Protein AF-A0A8H7BCR6-F1 (afdb_monomer_lite)

Sequence (143 aa):
MLKLAKAWHLADMLDDMQLQNKLIDVYRILYLELLNANTKIPLDYEAFVYLEFNLGTHTKMEKFMIDFFAGLSRYTGDFSAQELLPLRPDVSRALKLRRAQLVVQGRFVDLIATAWPLNVFDIVFGLPSNIINGRDIVCVTDV

Structure (mmCIF, N/CA/C/O backbone):
data_AF-A0A8H7BCR6-F1
#
_entry.id   AF-A0A8H7BCR6-F1
#
loop_
_atom_site.group_PDB
_atom_site.id
_atom_site.type_symbol
_atom_site.label_atom_id
_atom_site.label_alt_id
_atom_site.label_comp_id
_atom_site.label_asym_id
_atom_site.label_entity_id
_atom_site.label_seq_id
_atom_site.pdbx_PDB_ins_code
_atom_site.Cartn_x
_atom_site.Cartn_y
_atom_site.Cartn_z
_atom_site.occupancy
_atom_site.B_iso_or_equiv
_atom_site.auth_seq_id
_atom_site.auth_comp_id
_atom_site.auth_asym_id
_atom_site.auth_atom_id
_atom_site.pdbx_PDB_model_num
ATOM 1 N N . MET A 1 1 ? 5.833 -7.686 1.534 1.00 85.31 1 MET A N 1
ATOM 2 C CA . MET A 1 1 ? 5.595 -6.826 0.354 1.00 85.31 1 MET A CA 1
ATOM 3 C C . MET A 1 1 ? 6.855 -6.583 -0.477 1.00 85.31 1 MET A C 1
ATOM 5 O O . MET A 1 1 ? 6.727 -6.409 -1.679 1.00 85.31 1 MET A O 1
ATOM 9 N N . LEU A 1 2 ? 8.071 -6.673 0.075 1.00 88.31 2 LEU A N 1
ATOM 10 C CA . LEU A 1 2 ? 9.318 -6.485 -0.684 1.00 88.31 2 LEU A CA 1
ATOM 11 C C . LEU A 1 2 ? 9.441 -7.408 -1.909 1.00 88.31 2 LEU A C 1
ATOM 13 O O . LEU A 1 2 ? 9.897 -6.987 -2.969 1.00 88.31 2 LEU A O 1
ATOM 17 N N . LYS A 1 3 ? 9.001 -8.668 -1.791 1.00 89.50 3 LYS A N 1
ATOM 18 C CA . LYS A 1 3 ? 8.965 -9.610 -2.923 1.00 89.50 3 LYS A CA 1
ATOM 19 C C . LYS A 1 3 ? 8.061 -9.117 -4.060 1.00 89.50 3 LYS A C 1
ATOM 21 O O . LYS A 1 3 ? 8.448 -9.256 -5.214 1.00 89.50 3 LYS A O 1
ATOM 26 N N . LEU A 1 4 ? 6.907 -8.520 -3.741 1.00 88.75 4 LEU A N 1
ATOM 27 C CA . LEU A 1 4 ? 6.031 -7.887 -4.732 1.00 88.75 4 LEU A CA 1
ATOM 28 C C . LEU A 1 4 ? 6.724 -6.697 -5.386 1.00 88.75 4 LEU A C 1
ATOM 30 O O . LEU A 1 4 ? 6.763 -6.635 -6.605 1.00 88.75 4 LEU A O 1
ATOM 34 N N . ALA A 1 5 ? 7.303 -5.796 -4.590 1.00 88.31 5 ALA A N 1
ATOM 35 C CA . ALA A 1 5 ? 7.994 -4.613 -5.101 1.00 88.31 5 ALA A CA 1
ATOM 36 C C . ALA A 1 5 ? 9.120 -4.985 -6.083 1.00 88.31 5 ALA A C 1
ATOM 38 O O . ALA A 1 5 ? 9.219 -4.407 -7.163 1.00 88.31 5 ALA A O 1
ATOM 39 N N . LYS A 1 6 ? 9.920 -6.008 -5.752 1.00 90.12 6 LYS A N 1
ATOM 40 C CA . LYS A 1 6 ? 10.966 -6.548 -6.636 1.00 90.12 6 LYS A CA 1
ATOM 41 C C . LYS A 1 6 ? 10.395 -7.193 -7.898 1.00 90.12 6 LYS A C 1
ATOM 43 O O . LYS A 1 6 ? 10.877 -6.915 -8.988 1.00 90.12 6 LYS A O 1
ATOM 48 N N . ALA A 1 7 ? 9.381 -8.049 -7.762 1.00 90.06 7 ALA A N 1
ATOM 49 C CA . ALA A 1 7 ? 8.762 -8.717 -8.906 1.00 90.06 7 ALA A CA 1
ATOM 50 C C . ALA A 1 7 ? 8.086 -7.719 -9.856 1.00 90.06 7 ALA A C 1
ATOM 52 O O . ALA A 1 7 ? 8.178 -7.868 -11.069 1.00 90.06 7 ALA A O 1
ATOM 53 N N . TRP A 1 8 ? 7.463 -6.677 -9.306 1.00 87.94 8 TRP A N 1
ATOM 54 C CA . TRP A 1 8 ? 6.870 -5.591 -10.073 1.00 87.94 8 TRP A CA 1
ATOM 55 C C . TRP A 1 8 ? 7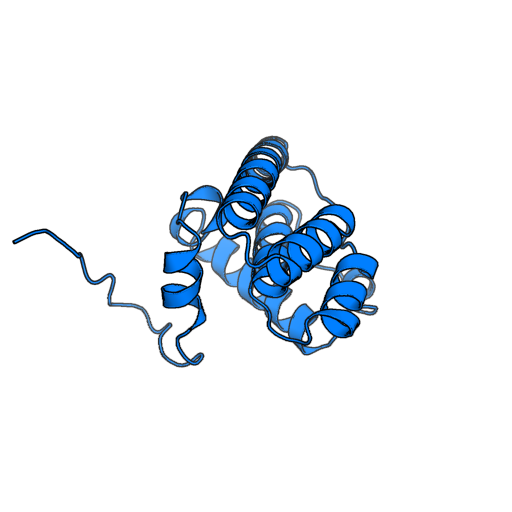.917 -4.780 -10.816 1.00 87.94 8 TRP A C 1
ATOM 57 O O . TRP A 1 8 ? 7.757 -4.555 -12.005 1.00 87.94 8 TRP A O 1
ATOM 67 N N . HIS A 1 9 ? 8.998 -4.382 -10.142 1.00 87.38 9 HIS A N 1
ATOM 68 C CA . HIS A 1 9 ? 10.106 -3.684 -10.790 1.00 87.38 9 HIS A CA 1
ATOM 69 C C . HIS A 1 9 ? 10.685 -4.504 -11.952 1.00 87.38 9 HIS A C 1
ATOM 71 O O . HIS A 1 9 ? 10.892 -3.965 -13.029 1.00 87.38 9 HIS A O 1
ATOM 77 N N . LEU A 1 10 ? 10.863 -5.818 -11.782 1.00 88.75 10 LEU A N 1
ATOM 78 C CA . LEU A 1 10 ? 11.297 -6.690 -12.878 1.00 88.75 10 LEU A CA 1
ATOM 79 C C . LEU A 1 10 ? 10.278 -6.748 -14.023 1.00 88.75 10 LEU A C 1
ATOM 81 O O . LEU A 1 10 ? 10.673 -6.699 -15.181 1.00 88.75 10 LEU A O 1
ATOM 85 N N . ALA A 1 11 ? 8.984 -6.842 -13.716 1.00 87.94 11 ALA A N 1
ATOM 86 C CA . ALA A 1 11 ? 7.935 -6.842 -14.732 1.00 87.94 11 ALA A CA 1
ATOM 87 C C . ALA A 1 11 ? 7.869 -5.506 -15.495 1.00 87.94 11 ALA A C 1
ATOM 89 O O . ALA A 1 11 ? 7.668 -5.505 -16.702 1.00 87.94 11 ALA A O 1
ATOM 90 N N . ASP A 1 12 ? 8.086 -4.388 -14.799 1.00 86.06 12 ASP A N 1
ATOM 91 C CA . ASP A 1 12 ? 8.196 -3.040 -15.370 1.00 86.06 12 ASP A CA 1
ATOM 92 C C . ASP A 1 12 ? 9.412 -2.906 -16.297 1.00 86.06 12 ASP A C 1
ATOM 94 O O . ASP A 1 12 ? 9.274 -2.474 -17.435 1.00 86.06 12 ASP A O 1
ATOM 98 N N . MET A 1 13 ? 10.583 -3.397 -15.874 1.00 87.94 13 MET A N 1
ATOM 99 C CA . MET A 1 13 ? 11.787 -3.425 -16.716 1.00 87.94 13 MET A CA 1
ATOM 100 C C . MET A 1 13 ? 11.633 -4.282 -17.981 1.00 87.94 13 MET A C 1
ATOM 102 O O . MET A 1 13 ? 12.323 -4.038 -18.970 1.00 87.94 13 MET A O 1
ATOM 106 N N . LEU A 1 14 ? 10.782 -5.309 -17.938 1.00 89.88 14 LEU A N 1
ATOM 107 C CA . LEU A 1 14 ? 10.504 -6.204 -19.063 1.00 89.88 14 LEU A CA 1
ATOM 108 C C . LEU A 1 14 ? 9.338 -5.728 -19.944 1.00 89.88 14 LEU A C 1
ATOM 110 O O . LEU A 1 14 ? 9.042 -6.393 -20.933 1.00 89.88 14 LEU A O 1
ATOM 114 N N . ASP A 1 15 ? 8.679 -4.621 -19.582 1.00 86.00 15 ASP A N 1
ATOM 115 C CA . ASP A 1 15 ? 7.428 -4.143 -20.192 1.00 86.00 15 ASP A CA 1
ATOM 116 C C . ASP A 1 15 ? 6.329 -5.232 -20.245 1.00 86.00 15 ASP A C 1
ATOM 118 O O . ASP A 1 15 ? 5.493 -5.299 -21.148 1.00 86.00 15 ASP A O 1
ATOM 122 N N . ASP A 1 16 ? 6.330 -6.135 -19.256 1.00 86.88 16 ASP A N 1
ATOM 123 C CA . ASP A 1 16 ? 5.404 -7.264 -19.185 1.00 86.88 16 ASP A CA 1
ATOM 124 C C . ASP A 1 16 ? 4.178 -6.908 -18.335 1.00 86.88 16 ASP A C 1
ATOM 126 O O . ASP A 1 16 ? 4.062 -7.225 -17.143 1.00 86.88 16 ASP A O 1
ATOM 130 N N . MET A 1 17 ? 3.214 -6.256 -18.985 1.00 82.44 17 MET A N 1
ATOM 131 C CA . MET A 1 17 ? 1.927 -5.922 -18.373 1.00 82.44 17 MET A CA 1
ATOM 132 C C . MET A 1 17 ? 1.137 -7.157 -17.913 1.00 82.44 17 MET A C 1
ATOM 134 O O . MET A 1 17 ? 0.337 -7.061 -16.979 1.00 82.44 17 MET A O 1
ATOM 138 N N . GLN A 1 18 ? 1.314 -8.328 -18.535 1.00 82.94 18 GLN A N 1
ATOM 139 C CA . GLN A 1 18 ? 0.596 -9.536 -18.114 1.00 82.94 18 GLN A CA 1
ATOM 140 C C . GLN A 1 18 ? 1.130 -10.042 -16.776 1.00 82.94 18 GLN A C 1
ATOM 142 O O . GLN A 1 18 ? 0.349 -10.401 -15.890 1.00 82.94 18 GLN A O 1
ATOM 147 N N . LEU A 1 19 ? 2.450 -10.008 -16.596 1.00 84.94 19 LEU A N 1
ATOM 148 C CA . LEU A 1 19 ? 3.089 -10.341 -15.332 1.00 84.94 19 LEU A CA 1
ATOM 149 C C . LEU A 1 19 ? 2.695 -9.353 -14.228 1.00 84.94 19 LEU A C 1
ATOM 151 O O . LEU A 1 19 ? 2.371 -9.790 -13.123 1.00 84.94 19 LEU A O 1
ATOM 155 N N . GLN A 1 20 ? 2.639 -8.050 -14.521 1.00 83.00 20 GLN A N 1
ATOM 156 C CA . GLN A 1 20 ? 2.151 -7.039 -13.574 1.00 83.00 20 GLN A CA 1
ATOM 157 C C . GLN A 1 20 ? 0.712 -7.322 -13.116 1.00 83.00 20 GLN A C 1
ATOM 159 O O . GLN A 1 20 ? 0.452 -7.370 -11.912 1.00 83.00 20 GLN A O 1
ATOM 164 N N . ASN A 1 21 ? -0.210 -7.582 -14.050 1.00 82.31 21 ASN A N 1
ATOM 165 C CA . ASN A 1 21 ? -1.598 -7.932 -13.723 1.00 82.31 21 ASN A CA 1
ATOM 166 C C . ASN A 1 21 ? -1.672 -9.191 -12.849 1.00 82.31 21 ASN A C 1
ATOM 168 O O . ASN A 1 21 ? -2.319 -9.192 -11.803 1.00 82.31 21 ASN A O 1
ATOM 172 N N . LYS A 1 22 ? -0.927 -10.238 -13.218 1.00 86.38 22 LYS A N 1
ATOM 173 C CA . LYS A 1 22 ? -0.896 -11.496 -12.465 1.00 86.38 22 LYS A CA 1
ATOM 174 C C . LYS A 1 22 ? -0.355 -11.315 -11.046 1.00 86.38 22 LYS A C 1
ATOM 176 O O . LYS A 1 22 ? -0.847 -11.951 -10.116 1.00 86.38 22 LYS A O 1
ATOM 181 N N . LEU A 1 23 ? 0.648 -10.456 -10.862 1.00 86.69 23 LEU A N 1
ATOM 182 C CA . LEU A 1 23 ? 1.174 -10.123 -9.537 1.00 86.69 23 LEU A CA 1
ATOM 183 C C . LEU A 1 23 ? 0.110 -9.446 -8.668 1.00 86.69 23 LEU A C 1
ATOM 185 O O . LEU A 1 23 ? -0.030 -9.806 -7.498 1.00 86.69 23 LEU A O 1
ATOM 189 N N . ILE A 1 24 ? -0.663 -8.515 -9.232 1.00 85.38 24 ILE A N 1
ATOM 190 C CA . ILE A 1 24 ? -1.773 -7.878 -8.514 1.00 85.38 24 ILE A CA 1
ATOM 191 C C . ILE A 1 24 ? -2.849 -8.891 -8.159 1.00 85.38 24 ILE A C 1
ATOM 193 O O . ILE A 1 24 ? -3.279 -8.905 -7.011 1.00 85.38 24 ILE A O 1
ATOM 197 N N . ASP A 1 25 ? -3.236 -9.773 -9.078 1.00 84.88 25 ASP A N 1
ATOM 198 C CA . ASP A 1 25 ? -4.259 -10.788 -8.810 1.00 84.88 25 ASP A CA 1
ATOM 199 C C . ASP A 1 25 ? -3.865 -11.710 -7.651 1.00 84.88 25 ASP A C 1
ATOM 201 O O . ASP A 1 25 ? -4.661 -11.948 -6.739 1.00 84.88 25 ASP A O 1
ATOM 205 N N . VAL A 1 26 ? -2.611 -12.171 -7.624 1.00 88.94 26 VAL A N 1
ATOM 206 C CA . VAL A 1 26 ? -2.090 -13.001 -6.527 1.00 88.94 26 VAL A CA 1
ATOM 207 C C . VAL A 1 26 ? -2.149 -12.253 -5.195 1.00 88.94 26 VAL A C 1
ATOM 209 O O . VAL A 1 26 ? -2.641 -12.786 -4.199 1.00 88.94 26 VAL A O 1
ATOM 212 N N . TYR A 1 27 ? -1.677 -11.006 -5.159 1.00 88.25 27 TYR A N 1
ATOM 213 C CA . TYR A 1 27 ? -1.676 -10.222 -3.922 1.00 88.25 27 TYR A CA 1
ATOM 214 C C . TYR A 1 27 ? -3.066 -9.734 -3.521 1.00 88.25 27 TYR A C 1
ATOM 216 O O . TYR A 1 27 ? -3.315 -9.507 -2.340 1.00 88.25 27 TYR A O 1
ATOM 224 N N . ARG A 1 28 ? -3.992 -9.627 -4.467 1.00 85.94 28 ARG A N 1
ATOM 225 C CA . ARG A 1 28 ? -5.398 -9.348 -4.210 1.00 85.94 28 ARG A CA 1
ATOM 226 C C . ARG A 1 28 ? -6.086 -10.526 -3.530 1.00 85.94 28 ARG A C 1
ATOM 228 O O . ARG A 1 28 ? -6.823 -10.311 -2.572 1.00 85.94 28 ARG A O 1
ATOM 235 N N . ILE A 1 29 ? -5.845 -11.753 -3.992 1.00 87.94 29 ILE A N 1
ATOM 236 C CA . ILE A 1 29 ? -6.354 -12.958 -3.320 1.00 87.94 29 ILE A CA 1
ATOM 237 C C . ILE A 1 29 ? -5.830 -12.989 -1.882 1.00 87.94 29 ILE A C 1
ATOM 239 O O . ILE A 1 29 ? -6.622 -13.074 -0.945 1.00 87.94 29 ILE A O 1
ATOM 243 N N . LEU A 1 30 ? -4.522 -12.779 -1.707 1.00 89.38 30 LEU A N 1
ATOM 244 C CA . LEU A 1 30 ? -3.902 -12.695 -0.386 1.00 89.38 30 LEU A CA 1
ATOM 245 C C . LEU A 1 30 ? -4.524 -11.584 0.478 1.00 89.38 30 LEU A C 1
ATOM 247 O O . LEU A 1 30 ? -4.814 -11.801 1.650 1.00 89.38 30 LEU A O 1
ATOM 251 N N . TYR A 1 31 ? -4.762 -10.398 -0.086 1.00 87.88 31 TYR A N 1
ATOM 252 C CA . TYR A 1 31 ? -5.424 -9.297 0.617 1.00 87.88 31 TYR A CA 1
ATOM 253 C C . TYR A 1 31 ? -6.799 -9.709 1.147 1.00 87.88 31 TYR A C 1
ATOM 255 O O . TYR A 1 31 ? -7.105 -9.469 2.312 1.00 87.88 31 TYR A O 1
ATOM 263 N N . LEU A 1 32 ? -7.624 -10.344 0.311 1.00 87.12 32 LEU A N 1
ATOM 264 C CA . LEU A 1 32 ? -8.967 -10.779 0.693 1.00 87.12 32 LEU A CA 1
ATOM 265 C C . LEU A 1 32 ? -8.935 -11.843 1.795 1.00 87.12 32 LEU A C 1
ATOM 267 O O . LEU A 1 32 ? -9.745 -11.777 2.720 1.00 87.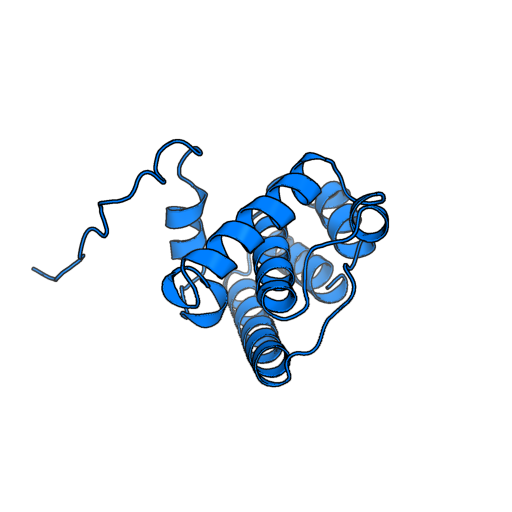12 32 LEU A O 1
ATOM 271 N N . GLU A 1 33 ? -7.998 -12.787 1.726 1.00 89.25 33 GLU A N 1
ATOM 272 C CA . GLU A 1 33 ? -7.784 -13.791 2.774 1.00 89.25 33 GLU A CA 1
ATOM 273 C C . GLU A 1 33 ? -7.433 -13.131 4.112 1.00 89.25 33 GLU A C 1
ATOM 275 O O . GLU A 1 33 ? -8.075 -13.401 5.129 1.00 89.25 33 GLU A O 1
ATOM 280 N N . LEU A 1 34 ? -6.473 -12.204 4.104 1.00 88.25 34 LEU A N 1
ATOM 281 C CA . LEU A 1 34 ? -6.033 -11.477 5.296 1.00 88.25 34 LEU A CA 1
ATOM 282 C C . LEU A 1 34 ? -7.128 -10.582 5.874 1.00 88.25 34 LEU A C 1
ATOM 284 O O . LEU A 1 34 ? -7.285 -10.499 7.094 1.00 88.25 34 LEU A O 1
ATOM 288 N N . LEU A 1 35 ? -7.902 -9.938 5.001 1.00 85.56 35 LEU A N 1
ATOM 289 C CA . LEU A 1 35 ? -9.022 -9.088 5.377 1.00 85.56 35 LEU A CA 1
ATOM 290 C C . LEU A 1 35 ? -10.142 -9.904 6.029 1.00 85.56 35 LEU A C 1
ATOM 292 O O . LEU A 1 35 ? -10.690 -9.479 7.041 1.00 85.56 35 LEU A O 1
ATOM 296 N N . ASN A 1 36 ? -10.463 -11.081 5.485 1.00 85.50 36 ASN A N 1
ATOM 297 C CA . ASN A 1 36 ? -11.453 -11.989 6.071 1.00 85.50 36 ASN A CA 1
ATOM 298 C C . ASN A 1 36 ? -10.969 -12.575 7.406 1.00 85.50 36 ASN A C 1
ATOM 300 O O . ASN A 1 36 ? -11.770 -12.767 8.318 1.00 85.50 36 ASN A O 1
ATOM 304 N N . ALA A 1 37 ? -9.664 -12.819 7.538 1.00 86.06 37 ALA A N 1
ATOM 305 C CA . ALA A 1 37 ? -9.041 -13.289 8.771 1.00 86.06 37 ALA A CA 1
ATOM 306 C C . ALA A 1 37 ? -8.794 -12.173 9.807 1.00 86.06 37 ALA A C 1
ATOM 308 O O . ALA A 1 37 ? -8.267 -12.460 10.881 1.00 86.06 37 ALA A O 1
ATOM 309 N N . ASN A 1 38 ? -9.123 -10.909 9.501 1.00 80.94 38 ASN A N 1
ATOM 310 C CA . ASN A 1 38 ? -8.797 -9.729 10.319 1.00 80.94 38 ASN A CA 1
ATOM 311 C C . ASN A 1 38 ? -7.323 -9.691 10.770 1.00 80.94 38 ASN A C 1
ATOM 313 O O . ASN A 1 38 ? -6.999 -9.274 11.884 1.00 80.94 38 ASN A O 1
ATOM 317 N N . THR A 1 39 ? -6.418 -10.164 9.912 1.00 81.56 39 THR A N 1
ATOM 318 C CA . THR A 1 39 ? -5.000 -10.284 10.246 1.00 81.56 39 THR A CA 1
ATOM 319 C C . THR A 1 39 ? -4.295 -8.953 10.032 1.00 81.56 39 THR A C 1
ATOM 321 O O . THR A 1 39 ? -4.223 -8.444 8.912 1.00 81.56 39 THR A O 1
ATOM 324 N N . LYS A 1 40 ? -3.718 -8.403 11.106 1.00 76.69 40 LYS A N 1
ATOM 325 C CA . LYS A 1 40 ? -2.826 -7.245 11.006 1.00 76.69 40 LYS A CA 1
ATOM 326 C C . LYS A 1 40 ? -1.477 -7.700 10.455 1.00 76.69 40 LYS A C 1
ATOM 328 O O . LYS A 1 40 ? -0.812 -8.534 11.065 1.00 76.69 40 LYS A O 1
ATOM 333 N N . ILE A 1 41 ? -1.054 -7.116 9.338 1.00 81.94 41 ILE A N 1
ATOM 334 C CA . ILE A 1 41 ? 0.309 -7.275 8.824 1.00 81.94 41 ILE A CA 1
ATOM 335 C C . ILE A 1 41 ? 1.115 -6.013 9.155 1.00 81.94 41 ILE A C 1
ATOM 337 O O . ILE A 1 41 ? 0.628 -4.910 8.897 1.00 81.94 41 ILE A O 1
ATOM 341 N N . PRO A 1 42 ? 2.331 -6.144 9.721 1.00 83.31 42 PRO A N 1
ATOM 342 C CA . PRO A 1 42 ? 3.209 -5.004 9.952 1.00 83.31 42 PRO A CA 1
ATOM 343 C C . PRO A 1 42 ? 3.631 -4.351 8.632 1.00 83.31 42 PRO A C 1
ATOM 345 O O . PRO A 1 42 ? 3.805 -5.022 7.613 1.00 83.31 42 PRO A O 1
ATOM 348 N N . LEU A 1 43 ? 3.816 -3.030 8.659 1.00 85.69 43 LEU A N 1
ATOM 349 C CA . LEU A 1 43 ? 4.289 -2.281 7.498 1.00 85.69 43 LEU A CA 1
ATOM 350 C C . LEU A 1 43 ? 5.676 -2.777 7.077 1.00 85.69 43 LEU A C 1
ATOM 352 O O . LEU A 1 43 ? 6.591 -2.892 7.890 1.00 85.69 43 LEU A O 1
ATOM 356 N N . ASP A 1 44 ? 5.825 -3.051 5.786 1.00 86.94 44 ASP A N 1
ATOM 357 C CA . ASP A 1 44 ? 7.081 -3.507 5.196 1.00 86.94 44 ASP A CA 1
ATOM 358 C C . ASP A 1 44 ? 7.868 -2.295 4.685 1.00 86.94 44 ASP A C 1
ATOM 360 O O . ASP A 1 44 ? 7.760 -1.904 3.5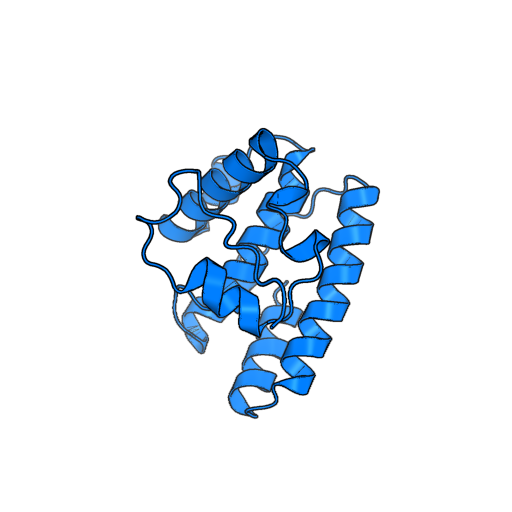22 1.00 86.94 44 ASP A O 1
ATOM 364 N N . TYR A 1 45 ? 8.611 -1.659 5.594 1.00 87.25 45 TYR A N 1
ATOM 365 C CA . TYR A 1 45 ? 9.417 -0.470 5.304 1.00 87.25 45 TYR A CA 1
ATOM 366 C C . TYR A 1 45 ? 10.419 -0.703 4.165 1.00 87.25 45 TYR A C 1
ATOM 368 O O . TYR A 1 45 ? 10.568 0.153 3.293 1.00 87.25 45 TYR A O 1
ATOM 376 N N . GLU A 1 46 ? 11.057 -1.876 4.124 1.00 88.12 46 GLU A N 1
ATOM 377 C CA . GLU A 1 46 ? 12.036 -2.207 3.086 1.00 88.12 46 GLU A CA 1
ATOM 378 C C . GLU A 1 46 ? 11.417 -2.170 1.687 1.00 88.12 46 GLU A C 1
ATOM 380 O O . GLU A 1 46 ? 12.071 -1.750 0.733 1.00 88.12 46 GLU A O 1
ATOM 385 N N . ALA A 1 47 ? 10.147 -2.563 1.553 1.00 87.81 47 ALA A N 1
ATOM 386 C CA . ALA A 1 47 ? 9.435 -2.481 0.283 1.00 87.81 47 ALA A CA 1
ATOM 387 C C . ALA A 1 47 ? 9.270 -1.031 -0.196 1.00 87.81 47 ALA A C 1
ATOM 389 O O . ALA A 1 47 ? 9.487 -0.757 -1.375 1.00 87.81 47 ALA A O 1
ATOM 390 N N . PHE A 1 48 ? 8.925 -0.103 0.703 1.00 86.88 48 PHE A N 1
ATOM 391 C CA . PHE A 1 48 ? 8.774 1.315 0.362 1.00 86.88 48 PHE A CA 1
ATOM 392 C C . PHE A 1 48 ? 10.109 1.952 -0.036 1.00 86.88 48 PHE A C 1
ATOM 394 O O . PHE A 1 48 ? 10.175 2.615 -1.068 1.00 86.88 48 PHE A O 1
ATOM 4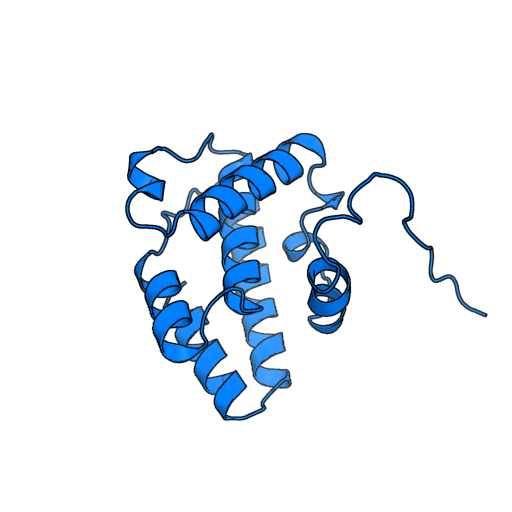01 N N . VAL A 1 49 ? 11.181 1.683 0.717 1.00 88.12 49 VAL A N 1
ATOM 402 C CA . VAL A 1 49 ? 12.537 2.152 0.374 1.00 88.12 49 VAL A CA 1
ATOM 403 C C . VAL A 1 49 ? 12.991 1.599 -0.971 1.00 88.12 49 VAL A C 1
ATOM 405 O O . VAL A 1 49 ? 13.575 2.315 -1.782 1.00 88.12 49 VAL A O 1
ATOM 408 N N . TYR A 1 50 ? 12.716 0.319 -1.231 1.00 88.75 50 TYR A N 1
ATOM 409 C CA . TYR A 1 50 ? 13.089 -0.304 -2.493 1.00 88.75 50 TYR A CA 1
ATOM 410 C C . TYR A 1 50 ? 12.404 0.375 -3.682 1.00 88.75 50 TYR A C 1
ATOM 412 O O . TYR A 1 50 ? 13.071 0.663 -4.676 1.00 88.75 50 TYR A O 1
ATOM 420 N N . LEU A 1 51 ? 11.096 0.643 -3.591 1.00 86.38 51 LEU A N 1
ATOM 421 C CA . LEU A 1 51 ? 10.371 1.336 -4.658 1.00 86.38 51 LEU A CA 1
ATOM 422 C C . LEU A 1 51 ? 10.913 2.743 -4.883 1.00 86.38 51 LEU A C 1
ATOM 424 O O . LEU A 1 51 ? 11.176 3.091 -6.028 1.00 86.38 51 LEU A O 1
ATOM 428 N N . GLU A 1 52 ? 11.146 3.501 -3.810 1.00 86.75 52 GLU A N 1
ATOM 429 C CA . GLU A 1 52 ? 11.709 4.848 -3.900 1.00 86.75 52 GLU A CA 1
ATOM 430 C C . GLU A 1 52 ? 13.042 4.859 -4.651 1.00 86.75 52 GLU A C 1
ATOM 432 O O . GLU A 1 52 ? 13.241 5.675 -5.548 1.00 86.75 52 GLU A O 1
ATOM 437 N N . PHE A 1 53 ? 13.939 3.930 -4.316 1.00 87.06 53 PHE A N 1
ATOM 438 C CA . PHE A 1 53 ? 15.272 3.893 -4.906 1.00 87.06 53 PHE A CA 1
ATOM 439 C C . PHE A 1 53 ? 15.280 3.419 -6.367 1.00 87.06 53 PHE A C 1
ATOM 441 O O . PHE A 1 53 ? 16.117 3.864 -7.146 1.00 87.06 53 PHE A O 1
ATOM 448 N N . ASN A 1 54 ? 14.384 2.499 -6.740 1.00 84.25 54 ASN A N 1
ATOM 449 C CA . ASN A 1 54 ? 14.441 1.830 -8.047 1.00 84.25 54 ASN A CA 1
ATOM 450 C C . ASN A 1 54 ? 13.436 2.376 -9.066 1.00 84.25 54 ASN A C 1
ATOM 452 O O . ASN A 1 54 ? 13.755 2.479 -10.243 1.00 84.25 54 ASN A O 1
ATOM 456 N N . LEU A 1 55 ? 12.224 2.706 -8.625 1.00 79.69 55 LEU A N 1
ATOM 457 C CA . LEU A 1 55 ? 11.120 3.150 -9.482 1.00 79.69 55 LEU A CA 1
ATOM 458 C C . LEU A 1 55 ? 10.730 4.614 -9.221 1.00 79.69 55 LEU A C 1
ATOM 460 O O . LEU A 1 55 ? 9.926 5.179 -9.959 1.00 79.69 55 LEU A O 1
ATOM 464 N N . GLY A 1 56 ? 11.285 5.229 -8.175 1.00 80.69 56 GLY A N 1
ATOM 465 C CA . GLY A 1 56 ? 10.946 6.578 -7.745 1.00 80.69 56 GLY A CA 1
ATOM 466 C C . GLY A 1 56 ? 9.739 6.624 -6.808 1.00 80.69 56 GLY A C 1
ATOM 467 O O . GLY A 1 56 ? 9.346 5.642 -6.177 1.00 80.69 56 GLY A O 1
ATOM 468 N N . THR A 1 57 ? 9.152 7.810 -6.686 1.00 78.75 57 THR A N 1
ATOM 469 C CA . THR A 1 57 ? 8.099 8.122 -5.710 1.00 78.75 57 THR A CA 1
ATOM 470 C C . THR A 1 57 ? 6.724 8.146 -6.380 1.00 78.75 57 THR A C 1
ATOM 472 O O . THR A 1 57 ? 6.619 8.376 -7.584 1.00 78.75 57 THR A O 1
ATOM 475 N N . HIS A 1 58 ? 5.646 7.902 -5.624 1.00 75.50 58 HIS A N 1
ATOM 476 C CA . HIS A 1 58 ? 4.260 7.968 -6.122 1.00 75.50 58 HIS A CA 1
ATOM 477 C C . HIS A 1 58 ? 3.921 6.999 -7.266 1.00 75.50 58 HIS A C 1
ATOM 479 O O . HIS A 1 58 ? 3.001 7.240 -8.057 1.00 75.50 58 HIS A O 1
ATOM 485 N N . THR A 1 59 ? 4.632 5.877 -7.333 1.00 81.88 59 THR A N 1
ATOM 486 C CA . THR A 1 59 ? 4.442 4.850 -8.361 1.00 81.88 59 THR A CA 1
ATOM 487 C C . THR A 1 59 ? 3.131 4.087 -8.169 1.00 81.88 59 THR A C 1
ATOM 489 O O . THR A 1 59 ? 2.550 4.068 -7.079 1.00 81.88 59 THR A O 1
ATOM 492 N N . LYS A 1 60 ? 2.654 3.413 -9.226 1.00 81.00 60 LYS A N 1
ATOM 493 C CA . LYS A 1 60 ? 1.441 2.573 -9.156 1.00 81.00 60 LYS A CA 1
ATOM 494 C C . LYS A 1 60 ? 1.555 1.519 -8.050 1.00 81.00 60 LYS A C 1
ATOM 496 O O . LYS A 1 60 ? 0.607 1.299 -7.300 1.00 81.00 60 LYS A O 1
ATOM 501 N N . MET A 1 61 ? 2.742 0.932 -7.902 1.00 86.12 61 MET A N 1
ATOM 502 C CA . MET A 1 61 ? 3.017 -0.051 -6.861 1.00 86.12 61 MET A CA 1
ATOM 503 C C . MET A 1 61 ? 3.024 0.576 -5.460 1.00 86.12 61 MET A C 1
ATOM 505 O O . MET A 1 61 ? 2.434 0.005 -4.549 1.00 86.12 61 MET A O 1
ATOM 509 N N . GLU A 1 62 ? 3.597 1.771 -5.273 1.00 85.56 62 GLU A N 1
ATOM 510 C CA . GLU A 1 62 ? 3.535 2.469 -3.978 1.00 85.56 62 GLU A CA 1
ATOM 511 C C . GLU A 1 62 ? 2.080 2.712 -3.549 1.00 85.56 62 GLU A C 1
ATOM 513 O O . GLU A 1 62 ? 1.704 2.399 -2.417 1.00 85.56 62 GLU A O 1
ATOM 518 N N . LYS A 1 63 ? 1.238 3.179 -4.480 1.00 84.00 63 LYS A N 1
ATOM 519 C CA . LYS A 1 63 ? -0.202 3.374 -4.253 1.00 84.00 63 LYS A CA 1
ATOM 520 C C . LYS A 1 63 ? -0.907 2.061 -3.900 1.00 84.00 63 LYS A C 1
ATOM 522 O O . LYS A 1 63 ? -1.670 2.027 -2.938 1.00 84.00 63 LYS A O 1
ATOM 527 N N . PHE A 1 64 ? -0.607 0.973 -4.613 1.00 85.94 64 PHE A N 1
ATOM 528 C CA . PHE A 1 64 ? -1.151 -0.351 -4.303 1.00 85.94 64 PHE A CA 1
ATOM 529 C C . PHE A 1 64 ? -0.783 -0.810 -2.885 1.00 85.94 64 PHE A C 1
ATOM 531 O O . PHE A 1 64 ? -1.645 -1.285 -2.148 1.00 85.94 64 PHE A O 1
ATOM 538 N N . MET A 1 65 ? 0.475 -0.639 -2.464 1.00 88.69 65 MET A N 1
ATOM 539 C CA . MET A 1 65 ? 0.889 -1.010 -1.107 1.00 88.69 65 MET A CA 1
ATOM 540 C C . MET A 1 65 ? 0.181 -0.166 -0.042 1.00 88.69 65 MET A C 1
ATOM 542 O O . MET A 1 65 ? -0.226 -0.706 0.986 1.00 88.69 65 MET A O 1
ATOM 546 N N . ILE A 1 66 ? 0.005 1.137 -0.284 1.00 87.75 66 ILE A N 1
ATOM 547 C CA . ILE A 1 66 ? -0.744 2.025 0.614 1.00 87.75 66 ILE A CA 1
ATOM 548 C C . ILE A 1 66 ? -2.182 1.527 0.778 1.00 87.75 66 ILE A C 1
ATOM 550 O O . ILE A 1 66 ? -2.641 1.375 1.910 1.00 87.75 66 ILE A O 1
ATOM 554 N N . ASP A 1 67 ? -2.866 1.219 -0.3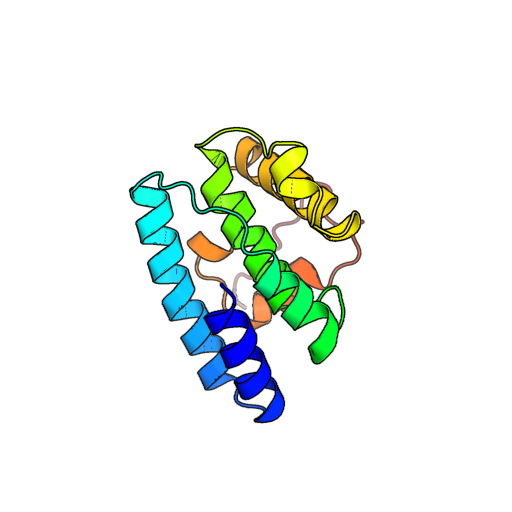24 1.00 86.06 67 ASP A N 1
ATOM 555 C CA . ASP A 1 67 ? -4.233 0.693 -0.303 1.00 86.06 67 ASP A CA 1
ATOM 556 C C . ASP A 1 67 ? -4.315 -0.652 0.425 1.00 86.06 67 ASP A C 1
ATOM 558 O O . ASP A 1 67 ? -5.207 -0.852 1.249 1.00 86.06 67 ASP A O 1
ATOM 562 N N . PHE A 1 68 ? -3.348 -1.539 0.190 1.00 88.00 68 PHE A N 1
ATOM 563 C CA . PHE A 1 68 ? -3.269 -2.846 0.835 1.00 88.00 68 PHE A CA 1
ATOM 564 C C . PHE A 1 68 ? -3.163 -2.712 2.358 1.00 88.00 68 PHE A C 1
ATOM 566 O O . PHE A 1 68 ? -3.961 -3.284 3.101 1.00 88.00 68 PHE A O 1
ATOM 573 N N . PHE A 1 69 ? -2.207 -1.922 2.850 1.00 88.62 69 PHE A N 1
ATOM 574 C CA . PHE A 1 69 ? -2.004 -1.766 4.290 1.00 88.62 69 PHE A CA 1
ATOM 575 C C . PHE A 1 69 ? -3.113 -0.948 4.956 1.00 88.62 69 PHE A C 1
ATOM 577 O O . PHE A 1 69 ? -3.557 -1.297 6.049 1.00 88.62 69 PHE A O 1
ATOM 584 N N . ALA A 1 70 ? -3.595 0.121 4.317 1.00 87.25 70 ALA A N 1
ATOM 585 C CA . ALA A 1 70 ? -4.717 0.906 4.831 1.00 87.25 70 ALA A CA 1
ATOM 586 C C . ALA A 1 70 ? -6.008 0.075 4.908 1.00 87.25 70 ALA A C 1
ATOM 588 O O . ALA A 1 70 ? -6.760 0.198 5.877 1.00 87.25 70 ALA A O 1
ATOM 589 N N . GLY A 1 71 ? -6.224 -0.796 3.919 1.00 86.06 71 GLY A N 1
ATOM 590 C CA . GLY A 1 71 ? -7.315 -1.760 3.853 1.00 86.06 71 GLY A CA 1
ATOM 591 C C . GLY A 1 71 ? -7.326 -2.738 5.018 1.00 86.06 71 GLY A C 1
ATOM 592 O O . GLY A 1 71 ? -8.331 -2.837 5.723 1.00 86.06 71 GLY A O 1
ATOM 593 N N . LEU A 1 72 ? -6.195 -3.395 5.286 1.00 85.50 72 LEU A N 1
ATOM 594 C CA . LEU A 1 72 ? -6.073 -4.327 6.412 1.00 85.50 72 LEU A CA 1
ATOM 595 C C . LEU A 1 72 ? -6.205 -3.619 7.767 1.00 85.50 72 LEU A C 1
ATOM 597 O O . LEU A 1 72 ? -6.857 -4.129 8.678 1.00 85.50 72 LEU A O 1
ATOM 601 N N . SER A 1 73 ? -5.666 -2.403 7.885 1.00 84.56 73 SER A N 1
ATOM 602 C CA . SER A 1 73 ? -5.720 -1.621 9.123 1.00 84.56 73 SER A CA 1
ATOM 603 C C . SER A 1 73 ? -7.097 -1.032 9.446 1.00 84.56 73 SER A C 1
ATOM 605 O O . SER A 1 73 ? -7.280 -0.452 10.520 1.00 84.56 73 SER A O 1
ATOM 607 N N . ARG A 1 74 ? -8.097 -1.160 8.562 1.00 78.19 74 ARG A N 1
ATOM 608 C CA . ARG A 1 74 ? -9.432 -0.583 8.800 1.00 78.19 74 ARG A CA 1
ATOM 609 C C . ARG A 1 74 ? -10.149 -1.204 10.004 1.00 78.19 74 ARG A C 1
ATOM 611 O O . ARG A 1 74 ? -10.914 -0.514 10.668 1.00 78.19 74 ARG A O 1
ATOM 618 N N . TYR A 1 75 ? -9.880 -2.478 10.299 1.00 72.50 75 TYR A N 1
ATOM 619 C CA . TYR A 1 75 ? -10.514 -3.213 11.400 1.00 72.50 75 TYR A CA 1
ATOM 620 C C . TYR A 1 75 ? -9.630 -3.353 12.644 1.00 72.50 75 TYR A C 1
ATOM 622 O O . TYR A 1 75 ? -10.127 -3.703 13.708 1.00 72.50 75 TYR A O 1
ATOM 630 N N . THR A 1 76 ? -8.331 -3.062 12.535 1.00 70.94 76 THR A N 1
ATOM 631 C CA . THR A 1 76 ? -7.342 -3.344 13.591 1.00 70.94 76 THR A CA 1
ATOM 632 C C . THR A 1 76 ? -6.860 -2.097 14.341 1.00 70.94 76 THR A C 1
ATOM 634 O O . THR A 1 76 ? -5.911 -2.184 15.115 1.00 70.94 76 THR A O 1
ATOM 637 N N . GLY A 1 77 ? -7.484 -0.936 14.115 1.00 73.88 77 GLY A N 1
ATOM 638 C CA . GLY A 1 77 ? -7.139 0.328 14.785 1.00 73.88 77 GLY A CA 1
ATOM 639 C C . GLY A 1 77 ? -6.236 1.258 13.967 1.00 73.88 77 GLY A C 1
ATOM 640 O O . GLY A 1 77 ? -5.958 1.006 12.796 1.00 73.88 77 GLY A O 1
ATOM 641 N N . ASP A 1 78 ? -5.868 2.399 14.553 1.00 78.88 78 ASP A N 1
ATOM 642 C CA . ASP A 1 78 ? -5.037 3.418 13.899 1.00 78.88 78 ASP A CA 1
ATOM 643 C C . ASP A 1 78 ? -3.574 2.971 13.761 1.00 78.88 78 ASP A C 1
ATOM 645 O O . ASP A 1 78 ? -3.064 2.183 14.559 1.00 78.88 78 ASP A O 1
ATOM 649 N N . PHE A 1 79 ? -2.878 3.519 12.760 1.00 81.25 79 PHE A N 1
ATOM 650 C CA . PHE A 1 79 ? -1.426 3.387 12.662 1.00 81.25 79 PHE A CA 1
ATOM 651 C C . PHE A 1 79 ? -0.753 4.171 13.792 1.00 81.25 79 PHE A C 1
ATOM 653 O O . PHE A 1 79 ? -0.972 5.379 13.938 1.00 81.25 79 PHE A O 1
ATOM 660 N N . SER A 1 80 ? 0.089 3.492 14.567 1.00 81.94 80 SER A N 1
ATOM 661 C CA . SER A 1 80 ? 0.874 4.123 15.628 1.00 81.94 80 SER A CA 1
ATOM 662 C C . SER A 1 80 ? 1.942 5.063 15.059 1.00 81.94 80 SER A C 1
ATOM 664 O O . SER A 1 80 ? 2.395 4.923 13.920 1.00 81.94 80 SER A O 1
ATOM 666 N N . ALA A 1 81 ? 2.378 6.035 15.863 1.00 79.75 81 ALA A N 1
ATOM 667 C CA . ALA A 1 81 ? 3.457 6.938 15.469 1.00 79.75 81 ALA A CA 1
ATOM 668 C C . ALA A 1 81 ? 4.774 6.181 15.222 1.00 79.75 81 ALA A C 1
ATOM 670 O O . ALA A 1 81 ? 5.503 6.528 14.300 1.00 79.75 81 ALA A O 1
ATOM 671 N N . GLN A 1 82 ? 5.048 5.124 15.994 1.00 82.00 82 GLN A N 1
ATOM 672 C CA . GLN A 1 82 ? 6.237 4.285 15.835 1.00 82.00 82 GLN A CA 1
ATOM 673 C C . GLN A 1 82 ? 6.224 3.491 14.522 1.00 82.00 82 GLN A C 1
ATOM 675 O O . GLN A 1 82 ? 7.258 3.392 13.872 1.00 82.00 82 GLN A O 1
ATOM 680 N N . GLU A 1 83 ? 5.065 2.968 14.106 1.00 80.88 83 GLU A N 1
ATOM 681 C CA . GLU A 1 83 ? 4.918 2.245 12.831 1.00 80.88 83 GLU A CA 1
ATOM 682 C C . GLU A 1 83 ? 5.135 3.153 11.611 1.00 80.88 83 GLU A C 1
ATOM 684 O O . GLU A 1 83 ? 5.587 2.688 10.567 1.00 80.88 83 GLU A O 1
ATOM 689 N N . LEU A 1 84 ? 4.819 4.444 11.737 1.00 83.81 84 LEU A N 1
ATOM 690 C CA . LEU A 1 84 ? 4.923 5.421 10.651 1.00 83.81 84 LEU A CA 1
ATOM 691 C C . LEU A 1 84 ? 6.229 6.218 10.651 1.00 83.81 84 LEU A C 1
ATOM 693 O O . LEU A 1 84 ? 6.568 6.807 9.630 1.00 83.81 84 LEU A O 1
ATOM 697 N N . LEU A 1 85 ? 6.959 6.241 11.769 1.00 82.94 85 LEU A N 1
ATOM 698 C CA . LEU A 1 85 ? 8.240 6.933 11.905 1.00 82.94 85 LEU A CA 1
ATOM 699 C C . LEU A 1 85 ? 9.273 6.565 10.823 1.00 82.94 85 LEU A C 1
ATOM 701 O O . LEU A 1 85 ? 9.930 7.481 10.334 1.00 82.94 85 LEU A O 1
ATOM 705 N N . PRO A 1 86 ? 9.445 5.283 10.431 1.00 84.00 86 PRO A N 1
ATOM 706 C CA . PRO A 1 86 ? 10.422 4.940 9.404 1.00 84.00 86 PRO A CA 1
ATOM 707 C C . PRO A 1 86 ? 9.948 5.315 7.994 1.00 84.00 86 PRO A C 1
ATOM 709 O O . PRO A 1 86 ? 10.757 5.377 7.080 1.00 84.00 86 PRO A O 1
ATOM 712 N N . LEU A 1 87 ? 8.654 5.571 7.786 1.00 84.06 87 LEU A N 1
ATOM 713 C CA . LEU A 1 87 ? 8.120 5.915 6.474 1.00 84.06 87 LEU A CA 1
ATOM 714 C C . LEU A 1 87 ? 8.240 7.409 6.188 1.00 84.06 87 LEU A C 1
ATOM 716 O O . LEU A 1 87 ? 8.206 8.265 7.074 1.00 84.06 87 LEU A O 1
ATOM 720 N N . ARG A 1 88 ? 8.292 7.729 4.898 1.00 85.56 88 ARG A N 1
ATOM 721 C CA . ARG A 1 88 ? 8.309 9.111 4.432 1.00 85.56 88 ARG A CA 1
ATOM 722 C C . ARG A 1 88 ? 7.014 9.840 4.818 1.00 85.56 88 ARG A C 1
ATOM 724 O O . ARG A 1 88 ? 5.946 9.216 4.855 1.00 85.56 88 ARG A O 1
ATOM 731 N N . PRO A 1 89 ? 7.063 11.156 5.098 1.00 82.75 89 PRO A N 1
ATOM 732 C CA . PRO A 1 89 ? 5.893 11.899 5.570 1.00 82.75 89 PRO A CA 1
ATOM 733 C C . PRO A 1 89 ? 4.693 11.850 4.614 1.00 82.75 89 PRO A C 1
ATOM 735 O O . PRO A 1 89 ? 3.543 11.824 5.055 1.00 82.75 89 PRO A O 1
ATOM 738 N N . ASP A 1 90 ? 4.951 11.824 3.309 1.00 83.06 90 ASP A N 1
ATOM 739 C CA . ASP A 1 90 ? 3.952 11.691 2.251 1.00 83.06 90 ASP A CA 1
ATOM 740 C C . ASP A 1 90 ? 3.249 10.327 2.293 1.00 83.06 90 ASP A C 1
ATOM 742 O O . ASP A 1 90 ? 2.017 10.294 2.317 1.00 83.06 90 ASP A O 1
ATOM 746 N N . VAL A 1 91 ? 4.005 9.229 2.398 1.00 85.00 91 VAL A N 1
ATOM 747 C CA . VAL A 1 91 ? 3.477 7.858 2.513 1.00 85.00 91 VAL A CA 1
ATOM 748 C C . VAL A 1 91 ? 2.685 7.693 3.809 1.00 85.00 91 VAL A C 1
ATOM 750 O O . VAL A 1 91 ? 1.556 7.203 3.797 1.00 85.00 91 VAL A O 1
ATOM 753 N N . SER A 1 92 ? 3.226 8.175 4.929 1.00 85.81 92 SER A N 1
ATOM 754 C CA . SER A 1 92 ? 2.559 8.144 6.234 1.00 85.81 92 SER A CA 1
ATOM 755 C C . SER A 1 92 ? 1.235 8.909 6.225 1.00 85.81 92 SER A C 1
ATOM 757 O O . SER A 1 92 ? 0.227 8.440 6.762 1.00 85.81 92 SER A O 1
ATOM 759 N N . ARG A 1 93 ? 1.204 10.084 5.584 1.00 85.62 93 ARG A N 1
ATOM 760 C CA . ARG A 1 93 ? -0.025 10.865 5.400 1.00 85.62 93 ARG A CA 1
ATOM 761 C C . ARG A 1 93 ? -1.020 10.137 4.497 1.00 85.62 93 ARG A C 1
ATOM 763 O O . ARG A 1 93 ? -2.203 10.098 4.832 1.00 85.62 93 ARG A O 1
ATOM 770 N N . ALA A 1 94 ? -0.554 9.549 3.397 1.00 85.75 94 ALA A N 1
ATOM 771 C CA . ALA A 1 94 ? -1.394 8.802 2.468 1.00 85.75 94 ALA A CA 1
ATOM 772 C C . ALA A 1 94 ? -2.036 7.575 3.137 1.00 85.75 94 ALA A C 1
ATOM 774 O O . ALA A 1 94 ? -3.244 7.394 3.021 1.00 85.75 94 ALA A O 1
ATOM 775 N N . LEU A 1 95 ? -1.279 6.805 3.927 1.00 85.75 95 LEU A N 1
ATOM 776 C CA . LEU A 1 95 ? -1.790 5.669 4.706 1.00 85.75 95 LEU A CA 1
ATOM 777 C C . LEU A 1 95 ? -2.906 6.082 5.673 1.00 85.75 95 LEU A C 1
ATOM 779 O O . LEU A 1 95 ? -3.966 5.451 5.704 1.00 85.75 95 LEU A O 1
ATOM 783 N N . LYS A 1 96 ? -2.701 7.161 6.442 1.00 85.75 96 LYS A N 1
ATOM 784 C CA . LYS A 1 96 ? -3.717 7.677 7.377 1.00 85.75 96 LYS A CA 1
ATOM 785 C C . LYS A 1 96 ? -4.979 8.133 6.651 1.00 85.75 96 LYS A C 1
ATOM 787 O O . LYS A 1 96 ? -6.079 7.751 7.045 1.00 85.75 96 LYS A O 1
ATOM 792 N N . LEU A 1 97 ? -4.817 8.934 5.595 1.00 85.62 97 LEU A N 1
ATOM 793 C CA . LEU A 1 97 ? -5.935 9.461 4.816 1.00 85.62 97 LEU A CA 1
ATOM 794 C C . LEU A 1 97 ? -6.733 8.329 4.169 1.00 85.62 97 LEU A C 1
ATOM 796 O O . LEU A 1 97 ? -7.958 8.292 4.276 1.00 85.62 97 LEU A O 1
ATOM 800 N N . ARG A 1 98 ? -6.038 7.376 3.545 1.00 84.31 98 ARG A N 1
ATOM 801 C CA . ARG A 1 98 ? -6.668 6.256 2.854 1.00 84.31 98 ARG A CA 1
ATOM 802 C C . ARG A 1 98 ? -7.426 5.353 3.813 1.00 84.31 98 ARG A C 1
ATOM 804 O O . ARG A 1 98 ? -8.560 4.974 3.533 1.00 84.31 98 ARG A O 1
ATOM 811 N N . ARG A 1 99 ? -6.854 5.076 4.987 1.00 84.50 99 ARG A N 1
ATOM 812 C CA . ARG A 1 99 ? -7.558 4.336 6.038 1.00 84.50 99 ARG A CA 1
ATOM 813 C C . ARG A 1 99 ? -8.815 5.078 6.489 1.00 84.50 99 ARG A C 1
ATOM 815 O O . ARG A 1 99 ? -9.864 4.456 6.591 1.00 84.50 99 ARG A O 1
ATOM 822 N N . ALA A 1 100 ? -8.734 6.387 6.737 1.00 83.75 100 ALA A N 1
ATOM 823 C CA . ALA A 1 100 ? -9.901 7.177 7.131 1.00 83.75 100 ALA A CA 1
ATOM 824 C C . ALA A 1 100 ? -11.023 7.104 6.079 1.00 83.75 100 ALA A C 1
ATOM 826 O O . ALA A 1 100 ? -12.182 6.900 6.434 1.00 83.75 100 ALA A O 1
ATOM 827 N N . GLN A 1 101 ? -10.678 7.172 4.788 1.00 82.00 101 GLN A N 1
ATOM 828 C CA . GLN A 1 101 ? -11.636 6.968 3.696 1.00 82.00 101 GLN A CA 1
ATOM 829 C C . GLN A 1 101 ? -12.272 5.572 3.747 1.00 82.00 101 GLN A C 1
ATOM 831 O O . GLN A 1 101 ? -13.493 5.459 3.687 1.00 82.00 101 GLN A O 1
ATOM 836 N N . LEU A 1 102 ? -11.471 4.518 3.919 1.00 81.81 102 LEU A N 1
ATOM 837 C CA . LEU A 1 102 ? -11.948 3.131 3.982 1.00 81.81 102 LEU A CA 1
ATOM 838 C C . LEU A 1 102 ? -12.820 2.846 5.212 1.00 81.81 102 LEU A C 1
ATOM 840 O O . LEU A 1 102 ? -13.746 2.044 5.126 1.00 81.81 102 LEU A O 1
ATOM 844 N N . VAL A 1 103 ? -12.556 3.501 6.345 1.00 82.06 103 VAL A N 1
ATOM 845 C CA . VAL A 1 103 ? -13.387 3.392 7.556 1.00 82.06 103 VAL A CA 1
ATOM 846 C C . VAL A 1 103 ? -14.751 4.053 7.344 1.00 82.06 103 VAL A C 1
ATOM 848 O O . VAL A 1 103 ? -15.764 3.492 7.747 1.00 82.06 103 VAL A O 1
ATOM 851 N N . VAL A 1 104 ? -14.795 5.218 6.689 1.00 79.56 104 VAL A N 1
ATOM 852 C CA . VAL A 1 104 ? -16.041 5.973 6.464 1.00 79.56 104 VAL A CA 1
ATOM 853 C C . VAL A 1 104 ? -16.877 5.386 5.323 1.00 79.56 104 VAL A C 1
ATOM 855 O O . VAL A 1 104 ? -18.098 5.317 5.424 1.00 79.56 104 VAL A O 1
ATOM 858 N N . GLN A 1 105 ? -16.235 4.977 4.228 1.00 75.31 105 GLN A N 1
ATOM 859 C CA . GLN A 1 105 ? -16.901 4.586 2.978 1.00 75.31 105 GLN A CA 1
ATOM 860 C C . GLN A 1 105 ? -16.945 3.059 2.776 1.00 75.31 105 GLN A C 1
ATOM 862 O O . GLN A 1 105 ? -17.634 2.559 1.884 1.00 75.31 105 GLN A O 1
ATOM 867 N N . GLY A 1 106 ? -16.244 2.294 3.617 1.00 70.94 106 GLY A N 1
ATOM 868 C CA . GLY A 1 106 ? -16.290 0.835 3.636 1.00 70.94 106 GLY A CA 1
ATOM 869 C C . GLY A 1 106 ? -15.723 0.179 2.374 1.00 70.94 106 GLY A C 1
ATOM 870 O O . GLY A 1 106 ? -14.800 0.680 1.732 1.00 70.94 106 GLY A O 1
ATOM 871 N N . ARG A 1 107 ? -16.291 -0.979 2.006 1.00 68.69 107 ARG A N 1
ATOM 872 C CA . ARG A 1 107 ? -15.858 -1.780 0.844 1.00 68.69 107 ARG A CA 1
ATOM 873 C C . ARG A 1 107 ? -16.025 -1.070 -0.507 1.00 68.69 107 ARG A C 1
ATOM 875 O O . ARG A 1 107 ? -15.406 -1.507 -1.467 1.00 68.69 107 ARG A O 1
ATOM 882 N N . PHE A 1 108 ? -16.819 -0.001 -0.598 1.00 63.19 108 PHE A N 1
ATOM 883 C CA . PHE A 1 108 ? -17.076 0.695 -1.865 1.00 63.19 108 PHE A CA 1
ATOM 884 C C . PHE A 1 108 ? -15.844 1.402 -2.434 1.00 63.19 108 PHE A C 1
ATOM 886 O O . PHE A 1 108 ? -15.728 1.529 -3.647 1.00 63.19 108 PHE A O 1
ATOM 893 N N . VAL A 1 109 ? -14.915 1.826 -1.575 1.00 70.31 109 VAL A N 1
ATOM 894 C CA . VAL A 1 109 ? -13.662 2.477 -2.000 1.00 70.31 109 VAL A CA 1
ATOM 895 C C . VAL A 1 109 ? -12.435 1.588 -1.849 1.00 70.31 109 VAL A C 1
ATOM 897 O O . VAL A 1 109 ? -11.312 2.027 -2.102 1.00 70.31 109 VAL A O 1
ATOM 900 N N . ASP A 1 110 ? -12.653 0.330 -1.466 1.00 75.56 110 ASP A N 1
ATOM 901 C CA . ASP A 1 110 ? -11.638 -0.714 -1.417 1.00 75.56 110 ASP A CA 1
ATOM 902 C C . ASP A 1 110 ? -11.416 -1.257 -2.835 1.00 75.56 110 ASP A C 1
ATOM 904 O O . ASP A 1 110 ? -12.063 -2.207 -3.289 1.00 75.56 110 ASP A O 1
ATOM 908 N N . LEU A 1 111 ? -10.526 -0.586 -3.565 1.00 73.00 111 LEU A N 1
ATOM 909 C CA . LEU A 1 111 ? -10.233 -0.874 -4.972 1.00 73.00 111 LEU A CA 1
ATOM 910 C C . LEU A 1 111 ? -9.604 -2.260 -5.154 1.00 73.00 111 LEU A C 1
ATOM 912 O O . LEU A 1 111 ? -9.845 -2.923 -6.163 1.00 73.00 111 LEU A O 1
ATOM 916 N N . ILE A 1 112 ? -8.867 -2.736 -4.144 1.00 77.94 112 ILE A N 1
ATOM 917 C CA . ILE A 1 112 ? -8.293 -4.083 -4.136 1.00 77.94 112 ILE A CA 1
ATOM 918 C C . ILE A 1 112 ? -9.412 -5.116 -3.985 1.00 77.94 112 ILE A C 1
ATOM 920 O O . ILE A 1 112 ? -9.449 -6.101 -4.720 1.00 77.94 112 ILE A O 1
ATOM 924 N N . ALA A 1 113 ? -10.380 -4.900 -3.092 1.00 71.56 113 ALA A N 1
ATOM 925 C CA . ALA A 1 113 ? -11.498 -5.831 -2.950 1.00 71.56 113 ALA A CA 1
ATOM 926 C C . ALA A 1 113 ? -12.412 -5.864 -4.190 1.00 71.56 113 ALA A C 1
ATOM 928 O O . ALA A 1 113 ? -12.892 -6.936 -4.568 1.00 71.56 113 ALA A O 1
ATOM 929 N N . THR A 1 114 ? -12.618 -4.722 -4.850 1.00 69.56 114 THR A N 1
ATOM 930 C CA . THR A 1 114 ? -13.637 -4.532 -5.902 1.00 69.56 114 THR A CA 1
ATOM 931 C C . THR A 1 114 ? -13.217 -4.908 -7.330 1.00 69.56 114 THR A C 1
ATOM 933 O O . THR A 1 114 ? -14.026 -4.761 -8.237 1.00 69.56 114 THR A O 1
ATOM 936 N N . ALA A 1 115 ? -12.037 -5.509 -7.531 1.00 59.66 115 ALA A N 1
ATOM 937 C CA . ALA A 1 115 ? -11.626 -6.119 -8.810 1.00 59.66 115 ALA A CA 1
ATOM 938 C C . ALA A 1 115 ? -11.307 -5.173 -9.964 1.00 59.66 115 ALA A C 1
ATOM 940 O O . ALA A 1 115 ? -11.461 -5.563 -11.120 1.00 59.66 115 ALA A O 1
ATOM 941 N N . TRP A 1 116 ? -10.858 -3.954 -9.690 1.00 55.47 116 TRP A N 1
ATOM 942 C CA . TRP A 1 116 ? -10.568 -3.042 -10.786 1.00 55.47 116 TRP A CA 1
ATOM 943 C C . TRP A 1 116 ? -9.291 -3.465 -11.530 1.00 55.47 116 TRP A C 1
ATOM 945 O O . TRP A 1 116 ? -8.255 -3.664 -10.886 1.00 55.47 116 TRP A O 1
ATOM 955 N N . PRO A 1 117 ? -9.340 -3.614 -12.866 1.00 51.00 117 PRO A N 1
ATOM 956 C CA . PRO A 1 117 ? -8.148 -3.893 -13.655 1.00 51.00 117 PRO A CA 1
ATOM 957 C C . PRO A 1 117 ? -7.175 -2.694 -13.598 1.00 51.00 117 PRO A C 1
ATOM 959 O O . PRO A 1 117 ? -7.579 -1.562 -13.317 1.00 51.00 117 PRO A O 1
ATOM 962 N N . LEU A 1 118 ? -5.871 -2.938 -13.802 1.00 52.03 118 LEU A N 1
ATOM 963 C CA . LEU A 1 118 ? -4.787 -1.951 -13.602 1.00 52.03 118 LEU A CA 1
ATOM 964 C C . LEU A 1 118 ? -4.993 -0.626 -14.362 1.00 52.03 118 LEU A C 1
ATOM 966 O O . LEU A 1 118 ? -4.600 0.439 -13.892 1.00 52.03 118 LEU A O 1
ATOM 970 N N . ASN A 1 119 ? -5.659 -0.682 -15.509 1.00 49.03 119 ASN A N 1
ATOM 971 C CA . ASN A 1 119 ? -6.060 0.467 -16.319 1.00 49.03 119 ASN A CA 1
ATOM 972 C C . ASN A 1 119 ? -7.054 1.411 -15.615 1.00 49.03 119 ASN A C 1
ATOM 974 O O . ASN A 1 119 ? -7.125 2.584 -15.968 1.00 49.03 119 ASN A O 1
ATOM 978 N N . VAL A 1 120 ? -7.786 0.958 -14.595 1.00 48.16 120 VAL A N 1
ATOM 979 C CA . VAL A 1 120 ? -8.662 1.834 -13.801 1.00 48.16 120 VAL A CA 1
ATOM 980 C C . VAL A 1 120 ? -7.972 2.387 -12.556 1.00 48.16 120 VAL A C 1
ATOM 982 O O . VAL A 1 120 ? -8.316 3.478 -12.095 1.00 48.16 120 VAL A O 1
ATOM 985 N N . PHE A 1 121 ? -6.910 1.734 -12.076 1.00 47.12 121 PHE A N 1
ATOM 986 C CA . PHE A 1 121 ? -5.995 2.388 -11.137 1.00 47.12 121 PHE A CA 1
ATOM 987 C C . PHE A 1 121 ? -5.421 3.680 -11.746 1.00 47.12 121 PHE A C 1
ATOM 989 O O . PHE A 1 121 ? -5.292 4.674 -11.035 1.00 47.12 121 PHE A O 1
ATOM 996 N N . ASP A 1 122 ? -5.178 3.720 -13.060 1.00 43.75 122 ASP A N 1
ATOM 997 C CA . ASP A 1 122 ? -4.747 4.940 -13.755 1.00 43.75 122 ASP A CA 1
ATOM 998 C C . ASP A 1 122 ? -5.828 6.038 -13.796 1.00 43.75 122 ASP A C 1
ATOM 1000 O O . ASP A 1 122 ? -5.503 7.215 -13.663 1.00 43.75 122 ASP A O 1
ATOM 1004 N N . ILE A 1 123 ? -7.113 5.683 -13.902 1.00 45.22 123 ILE A N 1
ATOM 1005 C CA . ILE A 1 123 ? -8.229 6.649 -13.931 1.00 45.22 123 ILE A CA 1
ATOM 1006 C C . ILE A 1 123 ? -8.501 7.225 -12.535 1.00 45.22 123 ILE A C 1
ATOM 1008 O O . ILE A 1 123 ? -8.668 8.432 -12.378 1.00 45.22 123 ILE A O 1
ATOM 1012 N N . VAL A 1 124 ? -8.516 6.378 -11.504 1.00 45.06 124 VAL A N 1
ATOM 1013 C CA . VAL A 1 124 ? -8.840 6.799 -10.131 1.00 45.06 124 VAL A CA 1
ATOM 1014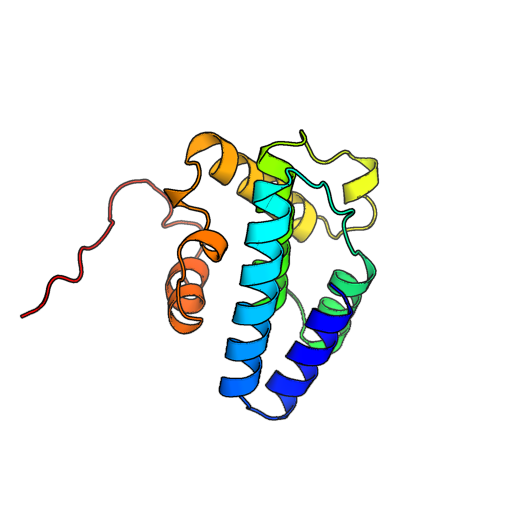 C C . VAL A 1 124 ? -7.675 7.550 -9.477 1.00 45.06 124 VAL A C 1
ATOM 1016 O O . VAL A 1 124 ? -7.897 8.456 -8.677 1.00 45.06 124 VAL A O 1
ATOM 1019 N N . PHE A 1 125 ? -6.429 7.221 -9.834 1.00 44.53 125 PHE A N 1
ATOM 1020 C CA . PHE A 1 125 ? -5.231 7.821 -9.236 1.00 44.53 125 PHE A CA 1
ATOM 1021 C C . PHE A 1 125 ? -4.430 8.747 -10.164 1.00 44.53 125 PHE A C 1
ATOM 1023 O O . PHE A 1 125 ? -3.382 9.248 -9.736 1.00 44.53 125 PHE A O 1
ATOM 1030 N N . GLY A 1 126 ? -4.874 8.948 -11.409 1.00 36.66 126 GLY A N 1
ATOM 1031 C CA . GLY A 1 126 ? -4.325 9.916 -12.366 1.00 36.66 126 GLY A CA 1
ATOM 1032 C C . GLY A 1 126 ? -4.972 11.301 -12.288 1.00 36.66 126 GLY A C 1
ATOM 1033 O O . GLY A 1 126 ? -4.488 12.238 -12.920 1.00 36.66 126 GLY A O 1
ATOM 1034 N N . LEU A 1 127 ? -6.035 11.464 -11.496 1.00 34.91 127 LEU A N 1
ATOM 1035 C CA . LEU A 1 127 ? -6.619 12.777 -11.251 1.00 34.91 127 LEU A CA 1
ATOM 1036 C C . LEU A 1 127 ? -5.851 13.500 -10.132 1.00 34.91 127 LEU A C 1
ATOM 1038 O O . LEU A 1 127 ? -5.609 12.911 -9.073 1.00 34.91 127 LEU A O 1
ATOM 1042 N N . PRO A 1 128 ? -5.472 14.779 -10.322 1.00 30.08 128 PRO A N 1
ATOM 1043 C CA . PRO A 1 128 ? -4.974 15.595 -9.226 1.00 30.08 128 PRO A CA 1
ATOM 1044 C C . PRO A 1 128 ? -6.024 15.628 -8.112 1.00 30.08 128 PRO A C 1
ATOM 1046 O O . PRO A 1 128 ? -7.225 15.624 -8.378 1.00 30.08 128 PRO A O 1
ATOM 1049 N N . SER A 1 129 ? -5.551 15.683 -6.868 1.00 37.28 129 SER A N 1
ATOM 1050 C CA . SER A 1 129 ? -6.254 15.523 -5.584 1.00 37.28 129 SER A CA 1
ATOM 1051 C C . SER A 1 129 ? -7.492 16.412 -5.330 1.00 37.28 129 SER A C 1
ATOM 1053 O O . SER A 1 129 ? -7.990 16.450 -4.209 1.00 37.28 129 SER A O 1
ATOM 1055 N N . ASN A 1 130 ? -7.987 17.130 -6.338 1.00 31.77 130 ASN A N 1
ATOM 1056 C CA . ASN A 1 130 ? -9.120 18.048 -6.292 1.00 31.77 130 ASN A CA 1
ATOM 1057 C C . ASN A 1 130 ? -10.448 17.443 -6.791 1.00 31.77 130 ASN A C 1
ATOM 1059 O O . ASN A 1 130 ? -11.467 18.120 -6.698 1.00 31.77 130 ASN A O 1
ATOM 1063 N N . ILE A 1 131 ? -10.476 16.198 -7.287 1.00 39.28 131 ILE A N 1
ATOM 1064 C CA . ILE A 1 131 ? -11.708 15.539 -7.782 1.00 39.28 131 ILE A CA 1
ATOM 1065 C C . ILE A 1 131 ? -12.090 14.341 -6.900 1.00 39.28 131 ILE A C 1
ATOM 1067 O O . ILE A 1 131 ? -12.393 13.252 -7.367 1.00 39.28 131 ILE A O 1
ATOM 1071 N N . ILE A 1 132 ? -12.052 14.522 -5.582 1.00 41.72 132 ILE A N 1
ATOM 1072 C CA . ILE A 1 132 ? -12.797 13.653 -4.660 1.00 41.72 132 ILE A CA 1
ATOM 1073 C C . ILE A 1 132 ? -13.663 14.556 -3.781 1.00 41.72 132 ILE A C 1
ATOM 1075 O O . ILE A 1 132 ? -13.611 14.521 -2.556 1.00 41.72 132 ILE A O 1
ATOM 1079 N N . ASN A 1 133 ? -14.440 15.423 -4.430 1.00 31.67 133 ASN A N 1
ATOM 1080 C CA . ASN A 1 133 ? -15.673 15.923 -3.843 1.00 31.67 133 ASN A CA 1
ATOM 1081 C C . ASN A 1 133 ? -16.795 15.046 -4.387 1.00 31.67 133 ASN A C 1
ATOM 1083 O O . ASN A 1 133 ? -16.875 14.808 -5.587 1.00 31.67 133 ASN A O 1
ATOM 1087 N N . GLY A 1 134 ? -17.590 14.493 -3.472 1.00 40.03 134 GLY A N 1
ATOM 1088 C CA . GLY A 1 134 ? -18.627 13.522 -3.787 1.00 40.03 134 GLY A CA 1
ATOM 1089 C C . GLY A 1 134 ? -19.592 14.021 -4.862 1.00 40.03 134 GLY A C 1
ATOM 1090 O O . GLY A 1 134 ? -19.955 15.195 -4.865 1.00 40.03 134 GLY A O 1
ATOM 1091 N N . ARG A 1 135 ? -20.053 13.065 -5.677 1.00 38.09 135 ARG A N 1
ATOM 1092 C CA . ARG A 1 135 ? -20.828 13.192 -6.926 1.00 38.09 135 ARG A CA 1
ATOM 1093 C C . ARG A 1 135 ? -19.926 13.293 -8.148 1.00 38.09 135 ARG A C 1
ATOM 1095 O O . ARG A 1 135 ? -19.522 14.372 -8.537 1.00 38.09 135 ARG A O 1
ATOM 1102 N N . ASP A 1 136 ? -19.577 12.129 -8.682 1.00 32.88 136 ASP A N 1
ATOM 1103 C CA . ASP A 1 136 ? -19.841 11.781 -10.083 1.00 32.88 136 ASP A CA 1
ATOM 1104 C C . ASP A 1 136 ? -19.267 10.385 -10.334 1.00 32.88 136 ASP A C 1
ATOM 1106 O O . ASP A 1 136 ? -18.185 10.187 -10.881 1.00 32.88 136 ASP A O 1
ATOM 1110 N N . ILE A 1 137 ? -20.027 9.377 -9.892 1.00 38.31 137 ILE A N 1
ATOM 1111 C CA . ILE A 1 137 ? -19.959 8.055 -10.510 1.00 38.31 137 ILE A CA 1
ATOM 1112 C C . ILE A 1 137 ? -20.608 8.251 -11.878 1.00 38.31 137 ILE A C 1
ATOM 1114 O O . ILE A 1 137 ? -21.828 8.143 -12.015 1.00 38.31 137 ILE A O 1
ATOM 1118 N N . VAL A 1 138 ? -19.808 8.625 -12.877 1.00 33.47 138 VAL A N 1
ATOM 1119 C CA . VAL A 1 138 ? -20.253 8.573 -14.267 1.00 33.47 138 VAL A CA 1
ATOM 1120 C C . VAL A 1 138 ? -20.443 7.099 -14.586 1.00 33.47 138 VAL A C 1
ATOM 1122 O O . VAL A 1 138 ? -19.488 6.345 -14.768 1.00 33.47 138 VAL A O 1
ATOM 1125 N N . CYS A 1 139 ? -21.708 6.686 -14.565 1.00 32.31 139 CYS A N 1
ATOM 1126 C CA . CYS A 1 139 ? -22.155 5.437 -15.144 1.00 32.31 139 CYS A CA 1
ATOM 1127 C C . CYS A 1 139 ? -21.716 5.432 -16.608 1.00 32.31 139 CYS A C 1
ATOM 1129 O O . CYS A 1 139 ? -22.254 6.178 -17.423 1.00 32.31 139 CYS A O 1
ATOM 1131 N N . VAL A 1 140 ? -20.735 4.598 -16.938 1.00 32.25 140 VAL A N 1
ATOM 1132 C CA . VAL A 1 140 ? -20.553 4.143 -18.313 1.00 32.25 140 VAL A CA 1
ATOM 1133 C C . VAL A 1 140 ? -21.586 3.038 -18.504 1.00 32.25 140 VAL A C 1
ATOM 1135 O O . VAL A 1 140 ? -21.335 1.878 -18.193 1.00 32.25 140 VAL A O 1
ATOM 1138 N N . THR A 1 141 ? -22.797 3.429 -18.895 1.00 35.28 141 THR A N 1
ATOM 1139 C CA . THR A 1 141 ? -23.762 2.527 -19.528 1.00 35.28 141 THR A CA 1
ATOM 1140 C C . THR A 1 141 ? -23.651 2.702 -21.033 1.00 35.28 141 THR A C 1
ATOM 1142 O O . THR A 1 141 ? -23.678 3.831 -21.522 1.00 35.28 141 THR A O 1
ATOM 1145 N N . ASP A 1 142 ? -23.510 1.567 -21.707 1.00 33.56 142 ASP A N 1
ATOM 1146 C CA . ASP A 1 142 ? -23.439 1.360 -23.151 1.00 33.56 142 ASP A CA 1
ATOM 1147 C C . ASP A 1 142 ? -24.412 2.216 -23.978 1.00 33.56 142 ASP A C 1
ATOM 1149 O O . ASP A 1 142 ? -25.602 2.270 -23.654 1.00 33.56 142 ASP A O 1
ATOM 1153 N N . VAL A 1 143 ? -23.911 2.767 -25.096 1.00 37.59 143 VAL A N 1
ATOM 1154 C CA . VAL A 1 143 ? -24.605 2.846 -26.401 1.00 37.59 143 VAL A CA 1
ATOM 1155 C C . VAL A 1 143 ? -23.577 2.711 -27.521 1.00 37.59 143 VAL A C 1
ATOM 1157 O O . VAL A 1 143 ? -22.572 3.456 -27.477 1.00 37.59 143 VAL A O 1
#

Secondary structure (DSSP, 8-state):
-HHHHHHHHHHHHTT-HHHHHHHHHHHHHHHHHHHHTTPPPPP-HHHHHHHHHHH-SS-HHHHHHHHHHHHHTTTT-PPPHHHHTTS-HHHHHHHHHHHHHHHHHGGGG-TTTTT--HHHHHHHHSS-TT--SS---------

Radius of gyration: 15.24 Å; chains: 1; bounding box: 40×32×42 Å

Organism: NCBI:txid1187904

pLDDT: mean 74.87, std 18.24, range [30.08, 90.12]

Foldseek 3Di:
DLVLLVQCLVCVVVVPLVSNQVSLVVVLVVLVVLQVVLPQDQDDLVSVVSCCVRVNPPDLVLLVSLLSNLSSCLNVDDDDPVSCVSPDPVSSVSSRVNNVCCNVVPCVPSCSNVDDGSVVSCVVSVDPPPPPPDDDPPPPDDD